Protein AF-A0A3M1J473-F1 (afdb_monomer_lite)

Structure (mmCIF, N/CA/C/O backbone):
data_AF-A0A3M1J473-F1
#
_entry.id   AF-A0A3M1J473-F1
#
loop_
_atom_site.group_PDB
_atom_site.id
_atom_site.type_symbol
_atom_site.label_atom_id
_atom_site.label_alt_id
_atom_site.label_comp_id
_atom_site.label_asym_id
_atom_site.label_entity_id
_atom_site.label_seq_id
_atom_site.pdbx_PDB_ins_code
_atom_site.Cartn_x
_atom_site.Cartn_y
_atom_site.Cartn_z
_atom_site.occupancy
_atom_site.B_iso_or_equiv
_atom_site.auth_seq_id
_atom_site.auth_comp_id
_atom_site.auth_asym_id
_atom_site.auth_atom_id
_atom_site.pdbx_PDB_model_num
ATOM 1 N N . LEU A 1 1 ? -7.758 5.356 -41.750 1.00 52.00 1 LEU A N 1
ATOM 2 C CA . LEU A 1 1 ? -6.548 4.531 -41.993 1.00 52.00 1 LEU A CA 1
ATOM 3 C C . LEU A 1 1 ? -5.566 4.535 -40.810 1.00 52.00 1 LEU A C 1
ATOM 5 O O . LEU A 1 1 ? -5.124 3.466 -40.419 1.00 52.00 1 LEU A O 1
ATOM 9 N N . ASN A 1 2 ? -5.282 5.686 -40.182 1.00 64.12 2 ASN A N 1
ATOM 10 C CA . ASN A 1 2 ? -4.374 5.763 -39.019 1.00 64.12 2 ASN A CA 1
ATOM 11 C C . ASN A 1 2 ? -4.931 5.126 -37.735 1.00 64.12 2 ASN A C 1
ATOM 13 O O . ASN A 1 2 ? -4.183 4.493 -37.001 1.00 64.12 2 ASN A O 1
ATOM 17 N N . LEU A 1 3 ? -6.245 5.230 -37.502 1.00 53.47 3 LEU A N 1
ATOM 18 C CA . LEU A 1 3 ? -6.888 4.643 -36.324 1.00 53.47 3 LEU A CA 1
ATOM 19 C C . LEU A 1 3 ? -6.863 3.106 -36.381 1.00 53.47 3 LEU A C 1
ATOM 21 O O . LEU A 1 3 ? -6.346 2.479 -35.468 1.00 53.47 3 LEU A O 1
ATOM 25 N N . ALA A 1 4 ? -7.279 2.523 -37.514 1.00 55.88 4 ALA A N 1
ATOM 26 C CA . ALA A 1 4 ? -7.226 1.079 -37.774 1.00 55.88 4 ALA A CA 1
ATOM 27 C C . ALA A 1 4 ? -5.801 0.493 -37.689 1.00 55.88 4 ALA A C 1
ATOM 29 O O . ALA A 1 4 ? -5.629 -0.632 -37.238 1.00 55.88 4 ALA A O 1
ATOM 30 N N . ARG A 1 5 ? -4.772 1.267 -38.068 1.00 59.75 5 ARG A N 1
ATOM 31 C CA . ARG A 1 5 ? -3.362 0.881 -37.899 1.00 59.75 5 ARG A CA 1
ATOM 32 C C . ARG A 1 5 ? -2.914 0.977 -36.432 1.00 59.75 5 ARG A C 1
ATOM 34 O O . ARG A 1 5 ? -2.205 0.094 -35.977 1.00 59.75 5 ARG A O 1
ATOM 41 N N . ALA A 1 6 ? -3.355 1.989 -35.679 1.00 57.66 6 ALA A N 1
ATOM 42 C CA . ALA A 1 6 ? -3.036 2.139 -34.254 1.00 57.66 6 ALA A CA 1
ATOM 43 C C . ALA A 1 6 ? -3.671 1.040 -33.380 1.00 57.66 6 ALA A C 1
ATOM 45 O O . ALA A 1 6 ? -3.023 0.533 -32.472 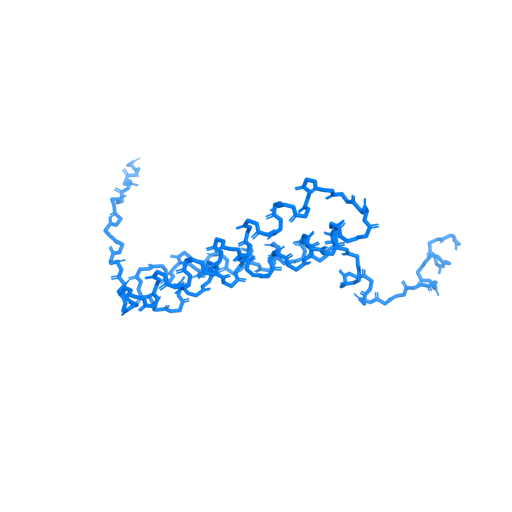1.00 57.66 6 ALA A O 1
ATOM 46 N N . MET A 1 7 ? -4.899 0.618 -33.695 1.00 57.38 7 MET A N 1
ATOM 47 C CA . MET A 1 7 ? -5.584 -0.492 -33.013 1.00 57.38 7 MET A CA 1
ATOM 48 C C . MET A 1 7 ? -5.193 -1.889 -33.523 1.00 57.38 7 MET A C 1
ATOM 50 O O . MET A 1 7 ? -5.609 -2.876 -32.933 1.00 57.38 7 MET A O 1
ATOM 54 N N . ALA A 1 8 ? -4.375 -1.983 -34.575 1.00 57.78 8 ALA A N 1
ATOM 55 C CA . ALA A 1 8 ? -3.776 -3.238 -35.035 1.00 57.78 8 ALA A CA 1
ATOM 56 C C . ALA A 1 8 ? -2.362 -3.486 -34.468 1.00 57.78 8 ALA A C 1
ATOM 58 O O . ALA A 1 8 ? -1.838 -4.584 -34.625 1.00 57.78 8 ALA A O 1
ATOM 59 N N . ILE A 1 9 ? -1.731 -2.482 -33.839 1.00 60.22 9 ILE A N 1
ATOM 60 C CA . ILE A 1 9 ? -0.358 -2.588 -33.315 1.00 60.22 9 ILE A CA 1
ATOM 61 C C . ILE A 1 9 ? -0.329 -3.212 -31.917 1.00 60.22 9 ILE A C 1
ATOM 63 O O . ILE A 1 9 ? 0.571 -3.996 -31.634 1.00 60.22 9 ILE A O 1
ATOM 67 N N . ASP A 1 10 ? -1.286 -2.891 -31.043 1.00 56.47 10 ASP A N 1
ATOM 68 C CA . ASP A 1 10 ? -1.318 -3.471 -29.701 1.00 56.47 10 ASP A CA 1
ATOM 69 C C . ASP A 1 10 ? -2.718 -3.343 -29.070 1.00 56.47 10 ASP A C 1
ATOM 71 O O . ASP A 1 10 ? -3.141 -2.263 -28.659 1.00 56.47 10 ASP A O 1
ATOM 75 N N . THR A 1 11 ? -3.463 -4.450 -29.014 1.00 59.75 11 THR A N 1
ATOM 76 C CA . THR A 1 11 ? -4.758 -4.562 -28.310 1.00 59.75 11 THR A CA 1
ATOM 77 C C . THR A 1 11 ? -4.599 -5.174 -26.919 1.00 59.75 11 THR A C 1
ATOM 79 O O . THR A 1 11 ? -5.568 -5.654 -26.327 1.00 59.75 11 THR A O 1
ATOM 82 N N . SER A 1 12 ? -3.375 -5.228 -26.390 1.00 58.28 12 SER A N 1
ATOM 83 C CA . SER A 1 12 ? -3.101 -5.948 -25.153 1.00 58.28 12 SER A CA 1
ATOM 84 C C . SER A 1 12 ? -3.591 -5.148 -23.951 1.00 58.28 12 SER A C 1
ATOM 86 O O . SER A 1 12 ? -2.988 -4.151 -23.562 1.00 58.28 12 SER A O 1
ATOM 88 N N . LEU A 1 13 ? -4.630 -5.639 -23.273 1.00 61.72 13 LEU A N 1
ATOM 89 C CA . LEU A 1 13 ? -5.039 -5.148 -21.945 1.00 61.72 13 LEU A CA 1
ATOM 90 C C . LEU A 1 13 ? -3.878 -5.144 -20.934 1.00 61.72 13 LEU A C 1
ATOM 92 O O . LEU A 1 13 ? -3.876 -4.358 -19.990 1.00 61.72 13 LEU A O 1
ATOM 96 N N . LEU A 1 14 ? -2.852 -5.969 -21.163 1.00 65.38 14 LEU A N 1
ATOM 97 C CA . LEU A 1 14 ? -1.616 -5.992 -20.382 1.00 65.38 14 LEU A CA 1
ATOM 98 C C . LEU A 1 14 ? -0.931 -4.621 -20.308 1.00 65.38 14 LEU A C 1
ATOM 100 O O . LEU A 1 14 ? -0.344 -4.298 -19.280 1.00 65.38 14 LEU A O 1
ATOM 104 N N . HIS A 1 15 ? -1.069 -3.767 -21.324 1.00 67.38 15 HIS A N 1
ATOM 105 C CA . HIS A 1 15 ? -0.447 -2.443 -21.351 1.00 67.38 15 HIS A CA 1
ATOM 106 C C . HIS A 1 15 ? -0.925 -1.524 -20.200 1.00 67.38 15 HIS A C 1
ATOM 108 O O . HIS A 1 15 ? -0.169 -0.652 -19.762 1.00 67.38 15 HIS A O 1
ATOM 114 N N . PHE A 1 16 ? -2.129 -1.754 -19.656 1.00 64.50 16 PHE A N 1
ATOM 115 C CA . PHE A 1 16 ? -2.638 -1.074 -18.454 1.00 64.50 16 PHE A CA 1
ATOM 116 C C . PHE A 1 16 ? -1.920 -1.519 -17.170 1.00 64.50 16 PHE A C 1
ATOM 118 O O . PHE A 1 16 ? -1.742 -0.718 -16.255 1.00 64.50 16 PHE A O 1
ATOM 125 N N . PHE A 1 17 ? -1.464 -2.774 -17.113 1.00 66.50 17 PHE A N 1
ATOM 126 C CA . PHE A 1 17 ? -0.763 -3.332 -15.954 1.00 66.50 17 PHE A CA 1
ATOM 127 C C . PHE A 1 17 ? 0.740 -3.039 -15.967 1.00 66.50 17 PHE A C 1
ATOM 129 O O . PHE A 1 17 ? 1.347 -2.923 -14.906 1.00 66.50 17 PHE A O 1
ATOM 136 N N . VAL A 1 18 ? 1.344 -2.878 -17.151 1.00 69.62 18 VAL A N 1
ATOM 137 C CA . VAL A 1 18 ? 2.784 -2.580 -17.275 1.00 69.62 18 VAL A CA 1
ATOM 138 C C . VAL A 1 18 ? 3.075 -1.075 -17.180 1.00 69.62 18 VAL A C 1
ATOM 140 O O . VAL A 1 18 ? 4.166 -0.684 -16.766 1.00 69.62 18 VAL A O 1
ATOM 143 N N . ARG A 1 19 ? 2.113 -0.200 -17.516 1.00 78.88 19 ARG A N 1
ATOM 144 C CA . ARG A 1 19 ? 2.284 1.256 -17.374 1.00 78.88 19 ARG A CA 1
ATOM 145 C C . ARG A 1 19 ? 1.920 1.710 -15.960 1.00 78.88 19 ARG A C 1
ATOM 147 O O . ARG A 1 19 ? 0.743 1.683 -15.599 1.00 78.88 19 ARG A O 1
ATOM 154 N N . PRO A 1 20 ? 2.872 2.249 -15.185 1.00 75.38 20 PRO A N 1
ATOM 155 C CA . PRO A 1 20 ? 2.651 2.512 -13.766 1.00 75.38 20 PRO A CA 1
ATOM 156 C C . PRO A 1 20 ? 1.576 3.580 -13.505 1.00 75.38 20 PRO A C 1
ATOM 158 O O . PRO A 1 20 ? 0.827 3.490 -12.536 1.00 75.38 20 PRO A O 1
ATOM 161 N N . TRP A 1 21 ? 1.436 4.562 -14.402 1.00 78.19 21 TRP A N 1
ATOM 162 C CA . TRP A 1 21 ? 0.372 5.575 -14.341 1.00 78.19 21 TRP A CA 1
ATOM 163 C C . TRP A 1 21 ? -1.019 4.997 -14.548 1.00 78.19 21 TRP A C 1
ATOM 165 O O . TRP A 1 21 ? -1.955 5.360 -13.842 1.00 78.19 21 TRP A O 1
ATOM 175 N N . SER A 1 22 ? -1.143 4.079 -15.498 1.00 82.50 22 SER A N 1
ATOM 176 C CA . SER A 1 22 ? -2.405 3.421 -15.795 1.00 82.50 22 SER A CA 1
ATOM 177 C C . SER A 1 22 ? -2.829 2.512 -14.639 1.00 82.50 22 SER A C 1
ATOM 179 O O . SER A 1 22 ? -3.963 2.608 -14.172 1.00 82.50 22 SER A O 1
ATOM 181 N N . LEU A 1 23 ? -1.883 1.744 -14.089 1.00 82.00 23 LEU A N 1
ATOM 182 C CA . LEU A 1 23 ? -2.094 0.892 -12.922 1.00 82.00 23 LEU A CA 1
ATOM 183 C C . LEU A 1 23 ? -2.509 1.700 -11.679 1.00 82.00 23 LEU A C 1
ATOM 185 O O . LEU A 1 23 ? -3.423 1.290 -10.969 1.00 82.00 23 LEU A O 1
ATOM 189 N N . PHE A 1 24 ? -1.904 2.871 -11.435 1.00 84.50 24 PHE A N 1
ATOM 190 C CA . PHE A 1 24 ? -2.305 3.763 -10.338 1.00 84.50 24 PHE A CA 1
ATOM 191 C C . PHE A 1 24 ? -3.775 4.177 -10.443 1.00 84.50 24 PHE A C 1
ATOM 193 O O . PHE A 1 24 ? -4.544 3.963 -9.506 1.00 84.50 24 PHE A O 1
ATOM 200 N N . PHE A 1 25 ? -4.184 4.731 -11.588 1.00 83.50 25 PHE A N 1
ATOM 201 C CA . PHE A 1 25 ? -5.566 5.172 -11.778 1.00 83.50 25 PHE A CA 1
ATOM 202 C C . PHE A 1 25 ? -6.552 4.009 -11.776 1.00 83.50 25 PHE A C 1
ATOM 204 O O . PHE A 1 25 ? -7.642 4.149 -11.231 1.00 83.50 25 PHE A O 1
ATOM 211 N N . PHE A 1 26 ? -6.168 2.857 -12.322 1.00 85.38 26 PHE A N 1
ATOM 212 C CA . PHE A 1 26 ? -6.991 1.655 -12.290 1.00 85.38 26 PHE A CA 1
ATOM 213 C C . PHE A 1 26 ? -7.255 1.183 -10.856 1.00 85.38 26 PHE A C 1
ATOM 215 O O . PHE A 1 26 ? -8.402 0.940 -10.488 1.00 85.38 26 PHE A O 1
ATOM 222 N N . ILE A 1 27 ? -6.213 1.119 -10.022 1.00 86.69 27 ILE A N 1
ATOM 223 C CA . ILE A 1 27 ? -6.344 0.761 -8.607 1.00 86.69 27 ILE A CA 1
ATOM 224 C C . ILE A 1 27 ? -7.236 1.778 -7.895 1.00 86.69 27 ILE A C 1
ATOM 226 O O . ILE A 1 27 ? -8.207 1.391 -7.251 1.00 86.69 27 ILE A O 1
ATOM 230 N N . VAL A 1 28 ? -6.981 3.079 -8.057 1.00 86.31 28 VAL A N 1
ATOM 231 C CA . VAL A 1 28 ? -7.812 4.125 -7.440 1.00 86.31 28 VAL A CA 1
ATOM 232 C C . VAL A 1 28 ? -9.273 4.024 -7.887 1.00 86.31 28 VAL A C 1
ATOM 234 O O . VAL A 1 28 ? -10.161 4.129 -7.046 1.00 86.31 28 VAL A O 1
ATOM 237 N N . ALA A 1 29 ? -9.540 3.767 -9.168 1.00 87.12 29 ALA A N 1
ATOM 238 C CA . ALA A 1 29 ? -10.893 3.587 -9.690 1.00 87.12 29 ALA A CA 1
ATOM 239 C C . ALA A 1 29 ? -11.585 2.354 -9.090 1.00 87.12 29 ALA A C 1
ATOM 241 O O . ALA A 1 29 ? -12.749 2.435 -8.704 1.00 87.12 29 ALA A O 1
ATOM 242 N N . LEU A 1 30 ? -10.866 1.238 -8.941 1.00 88.00 30 LEU A N 1
ATOM 243 C CA . LEU A 1 30 ? -11.390 0.021 -8.324 1.00 88.00 30 LEU A CA 1
ATOM 244 C C . LEU A 1 30 ? -11.773 0.257 -6.857 1.00 88.00 30 LEU A C 1
ATOM 246 O O . LEU A 1 30 ? -12.880 -0.081 -6.443 1.00 88.00 30 LEU A O 1
ATOM 250 N N . PHE A 1 31 ? -10.898 0.899 -6.080 1.00 86.69 31 PHE A N 1
ATOM 251 C CA . PHE A 1 31 ? -11.222 1.280 -4.705 1.00 86.69 31 PHE A CA 1
ATOM 252 C C . PHE A 1 31 ? -12.355 2.320 -4.669 1.00 86.69 31 PHE A C 1
ATOM 254 O O . PHE A 1 31 ? -13.277 2.201 -3.872 1.00 86.69 31 PHE A O 1
ATOM 261 N N . SER A 1 32 ? -12.379 3.297 -5.572 1.00 85.88 32 SER A N 1
ATOM 262 C CA . SER A 1 32 ? -13.472 4.273 -5.652 1.00 85.88 32 SER A CA 1
ATOM 263 C C . SER A 1 32 ? -14.831 3.612 -5.925 1.00 85.88 32 SER A C 1
ATOM 265 O O . SER A 1 32 ? -15.810 3.969 -5.277 1.00 85.88 32 SER A O 1
ATOM 267 N N . ALA A 1 33 ? -14.896 2.592 -6.783 1.00 87.94 33 ALA A N 1
ATOM 268 C CA . ALA A 1 33 ? -16.123 1.835 -7.036 1.00 87.94 33 ALA A CA 1
ATOM 269 C C . ALA A 1 33 ? -16.599 1.034 -5.808 1.00 87.94 33 ALA A C 1
ATOM 271 O O . ALA A 1 33 ? -17.799 0.888 -5.588 1.00 87.94 33 ALA A O 1
ATOM 272 N N . VAL A 1 34 ? -15.671 0.539 -4.981 1.00 85.25 34 VAL A N 1
ATOM 273 C CA . VAL A 1 34 ? -15.977 -0.195 -3.735 1.00 85.25 34 VAL A CA 1
ATOM 274 C C . VAL A 1 34 ? -16.282 0.756 -2.566 1.00 85.25 34 VAL A C 1
ATOM 276 O O . VAL A 1 34 ? -16.872 0.354 -1.560 1.00 85.25 34 VAL A O 1
ATOM 279 N N . PHE A 1 35 ? -15.936 2.038 -2.688 1.00 82.25 35 PHE A N 1
ATOM 280 C CA . PHE A 1 35 ? -16.076 3.034 -1.630 1.00 82.25 35 PHE A CA 1
ATOM 281 C C . PHE A 1 35 ? -17.506 3.199 -1.072 1.00 82.25 35 PHE A C 1
ATOM 283 O O . PHE A 1 35 ? -17.627 3.249 0.154 1.00 82.25 35 PHE A O 1
ATOM 290 N N . PRO A 1 36 ? -18.593 3.211 -1.873 1.00 82.38 36 PRO A N 1
ATOM 291 C CA . PRO A 1 36 ? -19.958 3.288 -1.339 1.00 82.38 36 PRO A CA 1
ATOM 292 C C . PRO A 1 36 ? -20.295 2.098 -0.430 1.00 82.38 36 PRO A C 1
ATOM 294 O O . PRO A 1 36 ? -20.881 2.261 0.640 1.00 82.38 36 PRO A O 1
ATOM 297 N N . TRP A 1 37 ? -19.842 0.898 -0.805 1.00 78.88 37 TRP A N 1
ATOM 298 C CA . TRP A 1 37 ? -20.011 -0.307 0.008 1.00 78.88 37 TRP A CA 1
ATOM 299 C C . TRP A 1 37 ? -19.181 -0.235 1.292 1.00 78.88 37 TRP A C 1
ATOM 301 O O . TRP A 1 37 ? -19.642 -0.615 2.370 1.00 78.88 37 TRP A O 1
ATOM 311 N N . PHE A 1 38 ? -17.951 0.277 1.199 1.00 78.88 38 PHE A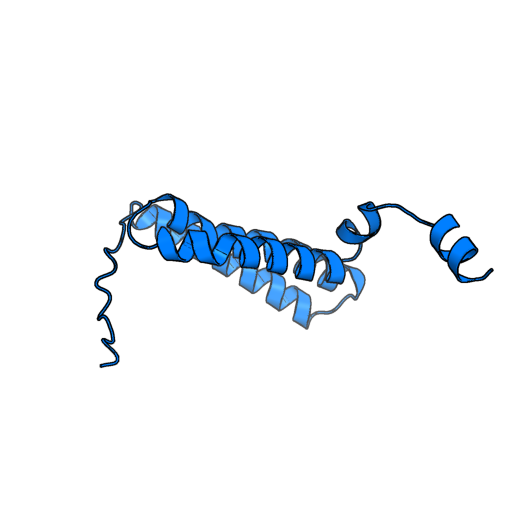 N 1
ATOM 312 C CA . PHE A 1 38 ? -17.111 0.523 2.366 1.00 78.88 38 PHE A CA 1
ATOM 313 C C . PHE A 1 38 ? -17.772 1.502 3.344 1.00 78.88 38 PHE A C 1
ATOM 315 O O . PHE A 1 38 ? -17.747 1.243 4.546 1.00 78.88 38 PHE A O 1
ATOM 322 N N . GLN A 1 39 ? -18.388 2.583 2.856 1.00 76.50 39 GLN A N 1
ATOM 323 C CA . GLN A 1 39 ? -19.115 3.526 3.706 1.00 76.50 39 GLN A CA 1
ATOM 324 C C . GLN A 1 39 ? -20.304 2.867 4.410 1.00 76.50 39 GLN A C 1
ATOM 326 O O . GLN A 1 39 ? -20.439 3.028 5.619 1.00 76.50 39 GLN A O 1
ATOM 331 N N . ALA A 1 40 ? -21.097 2.064 3.698 1.00 76.81 40 ALA A N 1
ATOM 332 C CA . ALA A 1 40 ? -22.234 1.348 4.281 1.00 76.81 40 ALA A CA 1
ATOM 333 C C . ALA A 1 40 ? -21.817 0.296 5.329 1.00 76.81 40 ALA A C 1
ATOM 335 O O . ALA A 1 40 ? -22.555 0.014 6.269 1.00 76.81 40 ALA A O 1
ATOM 336 N N . ALA A 1 41 ? -20.631 -0.300 5.181 1.00 73.75 41 ALA A N 1
ATOM 337 C CA . ALA A 1 41 ? -20.124 -1.332 6.086 1.00 73.75 41 ALA A CA 1
ATOM 338 C C . ALA A 1 41 ? -19.220 -0.789 7.212 1.00 73.75 41 ALA A C 1
ATOM 340 O O . ALA A 1 41 ? -18.846 -1.553 8.114 1.00 73.75 41 ALA A O 1
ATOM 341 N N . ARG A 1 42 ? -18.837 0.497 7.162 1.00 68.00 42 ARG A N 1
ATOM 342 C CA . ARG A 1 42 ? -17.925 1.126 8.129 1.00 68.00 42 ARG A CA 1
ATOM 343 C C . ARG A 1 42 ? -18.526 1.092 9.532 1.00 68.00 42 ARG A C 1
ATOM 345 O O . ARG A 1 42 ? -19.664 1.481 9.740 1.00 68.00 42 ARG 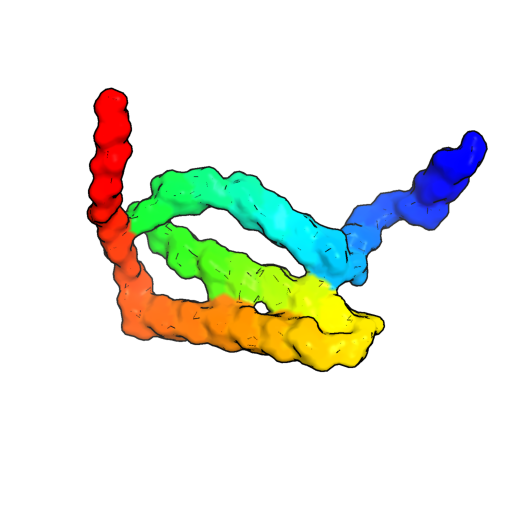A O 1
ATOM 352 N N . GLY A 1 43 ? -17.738 0.638 10.507 1.00 64.44 43 GLY A N 1
ATOM 353 C CA . GLY A 1 43 ? -18.148 0.578 11.918 1.00 64.44 43 GLY A CA 1
ATOM 354 C C . GLY A 1 43 ? -19.047 -0.611 12.277 1.00 64.44 43 GLY A C 1
ATOM 355 O O . GLY A 1 43 ? -19.211 -0.894 13.458 1.00 64.44 43 GLY A O 1
ATOM 356 N N . VAL A 1 44 ? -19.559 -1.350 11.285 1.00 66.62 44 VAL A N 1
ATOM 357 C CA . VAL A 1 44 ? -20.431 -2.520 11.490 1.00 66.62 44 VAL A CA 1
ATOM 358 C C . VAL A 1 44 ? -19.696 -3.829 11.197 1.00 66.62 44 VAL A C 1
ATOM 360 O O . VAL A 1 44 ? -19.846 -4.805 11.931 1.00 66.62 44 VAL A O 1
ATOM 363 N N . LYS A 1 45 ? -18.873 -3.881 10.136 1.00 70.69 45 LYS A N 1
ATOM 364 C CA . LYS A 1 45 ? -18.216 -5.125 9.692 1.00 70.69 45 LYS A CA 1
ATOM 365 C C . LYS A 1 45 ? -16.694 -5.073 9.817 1.00 70.69 45 LYS A C 1
ATOM 367 O O . LYS A 1 45 ? -16.047 -4.154 9.329 1.00 70.69 45 LYS A O 1
ATOM 372 N N . LYS A 1 46 ? -16.097 -6.139 10.372 1.00 69.81 46 LYS A N 1
ATOM 373 C CA . LYS A 1 46 ? -14.634 -6.280 10.564 1.00 69.81 46 LYS A CA 1
ATOM 374 C C . LYS A 1 46 ? -13.822 -6.168 9.262 1.00 69.81 46 LYS A C 1
ATOM 376 O O . LYS A 1 46 ? -12.686 -5.704 9.280 1.00 69.81 46 LYS A O 1
ATOM 381 N N . TRP A 1 47 ? -14.422 -6.515 8.123 1.00 70.12 47 TRP A N 1
ATOM 382 C CA . TRP A 1 47 ? -13.810 -6.404 6.792 1.00 70.12 47 TRP A CA 1
ATOM 383 C C . TRP A 1 47 ? -13.365 -4.970 6.439 1.00 70.12 47 TRP A C 1
ATOM 385 O O . TRP A 1 47 ? -12.324 -4.793 5.807 1.00 70.12 47 TRP A O 1
ATOM 395 N N . THR A 1 48 ? -14.065 -3.927 6.907 1.00 71.25 48 THR A N 1
ATOM 396 C CA . THR A 1 48 ? -13.683 -2.539 6.586 1.00 71.25 48 THR A CA 1
ATOM 397 C C . THR A 1 48 ? -12.355 -2.132 7.214 1.00 71.25 48 THR A C 1
ATOM 399 O O . THR A 1 48 ? -11.724 -1.180 6.760 1.00 71.25 48 THR A O 1
ATOM 402 N N . LEU A 1 49 ? -11.886 -2.846 8.245 1.00 69.31 49 LEU A N 1
ATOM 403 C CA . LEU A 1 49 ? -10.576 -2.573 8.827 1.00 69.31 49 LEU A CA 1
ATOM 404 C C . LEU A 1 49 ? -9.424 -2.952 7.883 1.00 69.31 49 LEU A C 1
ATOM 406 O O . LEU A 1 49 ? -8.363 -2.339 7.987 1.00 69.31 49 LEU A O 1
ATOM 410 N N . PHE A 1 50 ? -9.642 -3.898 6.964 1.00 75.25 50 PHE A N 1
ATOM 411 C CA . PHE A 1 50 ? -8.656 -4.334 5.970 1.00 75.25 50 PHE A CA 1
ATOM 412 C C . PHE A 1 50 ? -8.635 -3.464 4.714 1.00 75.25 50 PHE A C 1
ATOM 414 O O . PHE A 1 50 ? -7.605 -3.370 4.058 1.00 75.25 50 PHE A O 1
ATOM 421 N N . TYR A 1 51 ? -9.742 -2.792 4.400 1.00 77.31 51 TYR A N 1
ATOM 422 C CA . TYR A 1 51 ? -9.880 -1.984 3.189 1.00 77.31 51 TYR A CA 1
ATOM 423 C C . TYR A 1 51 ? -8.789 -0.907 3.055 1.00 77.31 51 TYR A C 1
ATOM 425 O O . TYR A 1 51 ? -8.170 -0.765 2.006 1.00 77.31 51 TYR A O 1
ATOM 433 N N . MET A 1 52 ? -8.510 -0.186 4.144 1.00 74.62 52 MET A N 1
ATOM 434 C CA . MET A 1 52 ? -7.523 0.897 4.168 1.00 74.62 52 MET A CA 1
ATOM 435 C C . MET A 1 52 ? -6.066 0.414 4.015 1.00 74.62 52 MET A C 1
ATOM 437 O O . MET A 1 52 ? -5.386 0.923 3.126 1.00 74.62 52 MET A O 1
ATOM 441 N N . PRO A 1 53 ? -5.564 -0.567 4.797 1.00 77.12 53 PRO A N 1
ATOM 442 C CA . PRO A 1 53 ? -4.220 -1.098 4.569 1.00 77.12 53 PRO A CA 1
ATOM 443 C C . PRO A 1 53 ? -4.089 -1.763 3.192 1.00 77.12 53 PRO A C 1
ATOM 445 O O . PRO A 1 53 ? -3.083 -1.549 2.523 1.00 77.12 53 PRO A O 1
ATOM 448 N N . LEU A 1 54 ? -5.113 -2.484 2.716 1.00 82.19 54 LEU A N 1
ATOM 449 C CA . LEU A 1 54 ? -5.114 -3.081 1.376 1.00 82.19 54 LEU A CA 1
ATOM 450 C C . LEU A 1 54 ? -4.998 -2.011 0.275 1.00 82.19 54 LEU A C 1
ATOM 452 O O . LEU A 1 54 ? -4.229 -2.191 -0.664 1.00 82.19 54 LEU A O 1
ATOM 456 N N . ALA A 1 55 ? -5.693 -0.877 0.417 1.00 81.69 55 ALA A N 1
ATOM 457 C CA . ALA A 1 55 ? -5.574 0.259 -0.498 1.00 81.69 55 ALA A CA 1
ATOM 458 C C . ALA A 1 55 ? -4.162 0.858 -0.495 1.00 81.69 55 ALA A C 1
ATOM 460 O O . ALA A 1 55 ? -3.596 1.094 -1.562 1.00 81.69 55 ALA A O 1
ATOM 461 N N . CYS A 1 56 ? -3.562 1.058 0.684 1.00 79.38 56 CYS A N 1
ATOM 462 C CA . CYS A 1 56 ? -2.189 1.555 0.800 1.00 79.38 56 CYS A CA 1
ATOM 463 C C . CYS A 1 56 ? -1.184 0.620 0.113 1.00 79.38 56 CYS A C 1
ATOM 465 O O . CYS A 1 56 ? -0.338 1.089 -0.648 1.00 79.38 56 CYS A O 1
ATOM 467 N N . PHE A 1 57 ? -1.301 -0.695 0.320 1.00 83.62 57 PHE A N 1
ATOM 468 C CA . PHE A 1 57 ? -0.438 -1.669 -0.350 1.00 83.62 57 PHE A CA 1
ATOM 469 C C . PHE A 1 57 ? -0.665 -1.685 -1.861 1.00 83.62 57 PHE A C 1
ATOM 471 O O . PHE A 1 57 ? 0.300 -1.594 -2.616 1.00 83.62 57 PHE A O 1
ATOM 478 N N . ALA A 1 58 ? -1.917 -1.718 -2.317 1.00 84.44 58 ALA A N 1
ATOM 479 C CA . ALA A 1 58 ? -2.232 -1.721 -3.741 1.00 84.44 58 ALA A CA 1
ATOM 480 C C . ALA A 1 58 ? -1.686 -0.472 -4.448 1.00 84.44 58 ALA A C 1
ATOM 482 O O . ALA A 1 58 ? -1.055 -0.591 -5.491 1.00 84.44 58 ALA A O 1
ATOM 483 N N . VAL A 1 59 ? -1.850 0.717 -3.860 1.00 83.00 59 VAL A N 1
ATOM 484 C CA . VAL A 1 59 ? -1.351 1.985 -4.420 1.00 83.00 59 VAL A CA 1
ATOM 485 C C . VAL A 1 59 ? 0.178 2.089 -4.366 1.00 83.00 59 VAL A C 1
ATOM 487 O O . VAL A 1 59 ? 0.782 2.740 -5.219 1.00 83.00 59 VAL A O 1
ATOM 490 N N . SER A 1 60 ? 0.835 1.428 -3.414 1.00 81.31 60 SER A N 1
ATOM 491 C CA . SER A 1 60 ? 2.298 1.441 -3.329 1.00 81.31 60 SER A CA 1
ATOM 492 C C . SER A 1 60 ? 2.994 0.740 -4.501 1.00 81.31 60 SER A C 1
ATOM 494 O O . SER A 1 60 ? 4.072 1.171 -4.904 1.00 81.31 60 SER A O 1
ATOM 496 N N . VAL A 1 61 ? 2.362 -0.279 -5.097 1.00 82.06 61 VAL A N 1
ATOM 497 C CA . VAL A 1 61 ? 2.900 -1.042 -6.237 1.00 82.06 61 VAL A CA 1
ATOM 498 C C . VAL A 1 61 ? 3.150 -0.152 -7.467 1.00 82.06 61 VAL A C 1
ATOM 500 O O . VAL A 1 61 ? 4.300 -0.066 -7.906 1.00 82.06 61 VAL A O 1
ATOM 503 N N . PRO A 1 62 ? 2.154 0.574 -8.016 1.00 81.94 62 PRO A N 1
ATOM 504 C CA . PRO A 1 62 ? 2.392 1.478 -9.135 1.00 81.94 62 PRO A CA 1
ATOM 505 C C . PRO A 1 62 ? 3.331 2.630 -8.763 1.00 81.94 62 PRO A C 1
ATOM 507 O O . PRO A 1 62 ? 4.113 3.054 -9.609 1.00 81.94 62 PRO A O 1
ATOM 510 N N . LEU A 1 63 ? 3.313 3.120 -7.517 1.00 78.69 63 LEU A N 1
ATOM 511 C CA . LEU A 1 63 ? 4.236 4.171 -7.071 1.00 78.69 63 LEU A CA 1
ATOM 512 C C . LEU A 1 63 ? 5.697 3.697 -7.069 1.00 78.69 63 LEU A C 1
ATOM 514 O O . LEU A 1 63 ? 6.573 4.429 -7.532 1.00 78.69 63 LEU A O 1
ATOM 518 N N . ALA A 1 64 ? 5.962 2.470 -6.617 1.00 79.31 64 ALA A N 1
ATOM 519 C CA . ALA A 1 64 ? 7.286 1.859 -6.685 1.00 79.31 64 ALA A CA 1
ATOM 520 C C . ALA A 1 64 ? 7.734 1.651 -8.141 1.00 79.31 64 ALA A C 1
ATOM 522 O O . ALA A 1 64 ? 8.872 1.970 -8.484 1.00 79.31 64 ALA A O 1
ATOM 523 N N . MET A 1 65 ? 6.824 1.222 -9.024 1.00 76.25 65 MET A N 1
ATOM 524 C CA . MET A 1 65 ? 7.107 1.105 -10.459 1.00 76.25 65 MET A CA 1
ATOM 525 C C . MET A 1 65 ? 7.435 2.468 -11.097 1.00 76.25 65 MET A C 1
ATOM 527 O O . MET A 1 65 ? 8.389 2.560 -11.866 1.00 76.25 65 MET A O 1
ATOM 531 N N . MET A 1 66 ? 6.724 3.550 -10.743 1.00 75.44 66 MET A N 1
ATOM 532 C CA . MET A 1 66 ? 7.060 4.909 -11.208 1.00 75.44 66 MET A CA 1
ATOM 533 C C . MET A 1 66 ? 8.435 5.374 -10.724 1.00 75.44 66 MET A C 1
ATOM 535 O O . MET A 1 66 ? 9.149 6.051 -11.463 1.00 75.44 66 MET A O 1
ATOM 539 N N . ALA A 1 67 ? 8.785 5.060 -9.476 1.00 71.12 67 ALA A N 1
ATOM 540 C CA . ALA A 1 67 ? 10.068 5.436 -8.896 1.00 71.12 67 ALA A CA 1
ATOM 541 C C . ALA A 1 67 ? 11.231 4.718 -9.591 1.00 71.12 67 ALA A C 1
ATOM 543 O O . ALA A 1 67 ? 12.224 5.359 -9.936 1.00 71.12 67 ALA A O 1
ATOM 544 N N . TRP A 1 68 ? 11.070 3.415 -9.840 1.00 67.25 68 TRP A N 1
ATOM 545 C CA . TRP A 1 68 ? 12.061 2.570 -10.501 1.00 67.25 68 TRP A CA 1
ATOM 546 C C . TRP A 1 68 ? 12.307 2.985 -11.956 1.00 67.25 68 TRP A C 1
ATOM 548 O O . TRP A 1 68 ? 13.451 3.100 -12.384 1.00 67.25 68 TRP A O 1
ATOM 558 N N . GLN A 1 69 ? 11.244 3.270 -12.713 1.00 68.31 69 GLN A N 1
ATOM 559 C CA . GLN A 1 69 ? 11.335 3.494 -14.160 1.00 68.31 69 GLN A CA 1
ATOM 560 C C . GLN A 1 69 ? 11.889 4.878 -14.551 1.00 68.31 69 GLN A C 1
ATOM 562 O O . GLN A 1 69 ? 12.450 5.015 -15.632 1.00 68.31 69 GLN A O 1
ATOM 567 N N . ASN A 1 70 ? 11.773 5.885 -13.676 1.00 64.38 70 ASN A N 1
ATOM 568 C CA . ASN A 1 70 ? 12.262 7.254 -13.911 1.00 64.38 70 ASN A CA 1
ATOM 569 C C . ASN A 1 70 ? 13.401 7.679 -12.959 1.00 64.38 70 ASN A C 1
ATOM 571 O O . ASN A 1 70 ? 13.666 8.877 -12.846 1.00 64.38 70 ASN A O 1
ATOM 575 N N . ALA A 1 71 ? 14.017 6.745 -12.216 1.00 63.28 71 ALA A N 1
ATOM 576 C CA . ALA A 1 71 ? 15.046 7.016 -11.193 1.00 63.28 71 ALA A CA 1
ATOM 577 C C . ALA A 1 71 ? 14.707 8.214 -10.273 1.00 63.28 71 ALA A C 1
ATOM 579 O O . ALA A 1 71 ? 15.559 9.001 -9.862 1.00 63.28 71 ALA A O 1
ATOM 580 N N . SER A 1 72 ? 13.416 8.398 -9.985 1.00 64.06 72 SER A N 1
ATOM 581 C CA . SER A 1 72 ? 12.904 9.606 -9.344 1.00 64.06 72 SER A CA 1
ATOM 582 C C . SER A 1 72 ? 12.915 9.440 -7.828 1.00 64.06 72 SER A C 1
ATOM 584 O O . SER A 1 72 ? 11.932 8.975 -7.244 1.00 64.06 72 SER A O 1
ATOM 586 N N . LEU A 1 73 ? 14.005 9.879 -7.191 1.00 69.81 73 LEU A N 1
ATOM 587 C CA . LEU A 1 73 ? 14.194 9.912 -5.732 1.00 69.81 73 LEU A CA 1
ATOM 588 C C . LEU A 1 73 ? 12.941 10.330 -4.926 1.00 69.81 73 LEU A C 1
ATOM 590 O O . LEU A 1 73 ? 12.542 9.565 -4.047 1.00 69.81 73 LEU A O 1
ATOM 594 N N . PRO A 1 74 ? 12.246 11.453 -5.217 1.00 73.19 74 PRO A N 1
ATOM 595 C CA . PRO A 1 74 ? 11.112 11.880 -4.390 1.00 73.19 74 PRO A CA 1
ATOM 596 C C . PRO A 1 74 ? 9.921 10.910 -4.439 1.00 73.19 74 PRO A C 1
ATOM 598 O O . PRO A 1 74 ? 9.243 10.708 -3.435 1.00 73.19 74 PRO A O 1
ATOM 601 N N . ARG A 1 75 ? 9.670 10.262 -5.584 1.00 64.75 75 ARG A N 1
ATOM 602 C CA . ARG A 1 75 ? 8.545 9.322 -5.741 1.00 64.75 75 ARG A CA 1
ATOM 603 C C . ARG A 1 75 ? 8.822 7.982 -5.063 1.00 64.75 75 ARG A C 1
ATOM 605 O O . ARG A 1 75 ? 7.899 7.387 -4.513 1.00 64.75 75 ARG A O 1
ATOM 612 N N . GLY A 1 76 ? 10.084 7.549 -5.044 1.00 74.44 76 GLY A N 1
ATOM 613 C CA . GLY A 1 76 ? 10.514 6.365 -4.295 1.00 74.44 76 GLY A CA 1
ATOM 614 C C . GLY A 1 76 ? 10.338 6.540 -2.790 1.00 74.44 76 GLY A C 1
ATOM 615 O O . GLY A 1 76 ? 9.796 5.657 -2.131 1.00 74.44 76 GLY A O 1
ATOM 616 N N . VAL A 1 77 ? 10.694 7.715 -2.260 1.00 78.44 77 VAL A N 1
ATOM 617 C CA . VAL A 1 77 ? 10.482 8.047 -0.842 1.00 78.44 77 VAL A CA 1
ATOM 618 C C . VAL A 1 77 ? 8.995 7.999 -0.482 1.00 78.44 77 VAL A C 1
ATOM 620 O O . VAL A 1 77 ? 8.629 7.376 0.511 1.00 78.44 77 VAL A O 1
ATOM 623 N N . ILE A 1 78 ? 8.122 8.576 -1.316 1.00 78.56 78 ILE A N 1
ATOM 624 C CA . ILE A 1 78 ? 6.666 8.515 -1.103 1.00 78.56 78 ILE A CA 1
ATOM 625 C C . ILE A 1 78 ? 6.173 7.063 -1.109 1.00 78.56 78 ILE A C 1
ATOM 627 O O . ILE A 1 78 ? 5.402 6.685 -0.230 1.00 78.56 78 ILE A O 1
ATOM 631 N N . ALA A 1 79 ? 6.632 6.235 -2.053 1.00 75.81 79 ALA A N 1
ATOM 632 C CA . ALA A 1 79 ? 6.249 4.825 -2.111 1.00 75.81 79 ALA A CA 1
ATOM 633 C C . ALA A 1 79 ? 6.621 4.087 -0.813 1.00 75.81 79 ALA A C 1
ATOM 635 O O . ALA A 1 79 ? 5.774 3.411 -0.232 1.00 75.81 79 ALA A O 1
ATOM 636 N N . VAL A 1 80 ? 7.844 4.284 -0.310 1.00 79.75 80 VAL A N 1
ATOM 637 C CA . VAL A 1 80 ? 8.307 3.684 0.952 1.00 79.75 80 VAL A CA 1
ATOM 638 C C . VAL A 1 80 ? 7.469 4.166 2.135 1.00 79.75 80 VAL A C 1
ATOM 640 O O . VAL A 1 80 ? 7.001 3.341 2.916 1.00 79.75 80 VAL A O 1
ATOM 643 N N . ILE A 1 81 ? 7.200 5.471 2.245 1.00 83.31 81 ILE A N 1
ATOM 644 C CA . ILE A 1 81 ? 6.356 6.027 3.315 1.00 83.31 81 ILE A CA 1
ATOM 645 C C . ILE A 1 81 ? 4.958 5.401 3.284 1.00 83.31 81 ILE A C 1
ATOM 647 O O . ILE A 1 81 ? 4.430 5.034 4.335 1.00 83.31 81 ILE A O 1
ATOM 651 N N . VAL A 1 82 ? 4.362 5.238 2.101 1.00 81.00 82 VAL A N 1
ATOM 652 C CA . VAL A 1 82 ? 3.028 4.639 1.944 1.00 81.00 82 VAL A CA 1
ATOM 653 C C . VAL A 1 82 ? 3.032 3.163 2.355 1.00 81.00 82 VAL A C 1
ATOM 655 O O . VAL A 1 82 ? 2.128 2.742 3.079 1.00 81.00 82 VAL A O 1
ATOM 658 N N . VAL A 1 83 ? 4.056 2.392 1.974 1.00 81.69 83 VAL A N 1
ATOM 659 C CA . VAL A 1 83 ? 4.222 0.991 2.410 1.00 81.69 83 VAL A CA 1
ATOM 660 C C . VAL A 1 83 ? 4.380 0.907 3.926 1.00 81.69 83 VAL A C 1
ATOM 662 O O . VAL A 1 83 ? 3.656 0.153 4.575 1.00 81.69 83 VAL A O 1
ATOM 665 N N . CYS A 1 84 ? 5.283 1.703 4.505 1.00 82.88 84 CYS A N 1
ATOM 666 C CA . CYS A 1 84 ? 5.517 1.745 5.947 1.00 82.88 84 CYS A CA 1
ATOM 667 C C . CYS A 1 84 ? 4.247 2.141 6.706 1.00 82.88 84 CYS A C 1
ATOM 669 O O . CYS A 1 84 ? 3.928 1.535 7.724 1.00 82.88 84 CYS A O 1
ATOM 671 N N . THR A 1 85 ? 3.485 3.105 6.187 1.00 80.06 85 THR A N 1
ATOM 672 C CA . THR A 1 85 ? 2.209 3.531 6.774 1.00 80.06 85 THR A CA 1
ATOM 673 C C . THR A 1 85 ? 1.167 2.417 6.701 1.00 80.06 85 THR A C 1
ATOM 675 O O . THR A 1 85 ? 0.499 2.144 7.697 1.00 80.06 85 THR A O 1
ATOM 678 N N . GLY A 1 86 ? 1.054 1.718 5.567 1.00 77.56 86 GLY A N 1
ATOM 679 C CA . GLY A 1 86 ? 0.164 0.563 5.411 1.00 77.56 86 GLY A CA 1
ATOM 680 C C . GLY A 1 86 ? 0.501 -0.568 6.387 1.00 77.56 86 GLY A C 1
ATOM 681 O O . GLY A 1 86 ? -0.385 -1.080 7.075 1.00 77.56 86 GLY A O 1
ATOM 682 N N . ALA A 1 87 ? 1.788 -0.897 6.513 1.00 81.56 87 ALA A N 1
ATOM 683 C CA . ALA A 1 87 ? 2.290 -1.890 7.459 1.00 81.56 87 ALA A CA 1
ATOM 684 C C . ALA A 1 87 ? 2.058 -1.469 8.917 1.00 81.56 87 ALA A C 1
ATOM 686 O O . ALA A 1 87 ? 1.599 -2.277 9.722 1.00 81.56 87 ALA A O 1
ATOM 687 N N . TRP A 1 88 ? 2.294 -0.199 9.252 1.00 79.06 88 TRP A N 1
ATOM 688 C CA . TRP A 1 88 ? 2.055 0.339 10.590 1.00 79.06 88 TRP A CA 1
ATOM 689 C C . TRP A 1 88 ? 0.571 0.327 10.967 1.00 79.06 88 TRP A C 1
ATOM 691 O O . TRP A 1 88 ? 0.219 -0.073 12.076 1.00 79.06 88 TRP A O 1
ATOM 701 N N . VAL A 1 89 ? -0.322 0.696 10.044 1.00 79.12 89 VAL A N 1
ATOM 702 C CA . VAL A 1 89 ? -1.775 0.611 10.253 1.00 79.12 89 VAL A CA 1
ATOM 703 C C . VAL A 1 89 ? -2.198 -0.837 10.480 1.00 79.12 89 VAL A C 1
ATOM 705 O O . VAL A 1 89 ? -2.966 -1.101 11.405 1.00 79.12 89 VAL A O 1
ATOM 708 N N . LEU A 1 90 ? -1.687 -1.779 9.683 1.00 79.31 90 LEU A N 1
ATOM 709 C CA . LEU A 1 90 ? -1.979 -3.202 9.847 1.00 79.31 90 LEU A CA 1
ATOM 710 C C . LEU A 1 90 ? -1.477 -3.728 11.201 1.00 79.31 90 LEU A C 1
ATOM 712 O O . LEU A 1 90 ? -2.225 -4.394 11.914 1.00 79.31 90 LEU A O 1
ATOM 716 N N . TRP A 1 91 ? -0.257 -3.358 11.594 1.00 77.31 91 TRP A N 1
ATOM 717 C CA . TRP A 1 91 ? 0.341 -3.714 12.881 1.00 77.31 91 TRP A CA 1
ATOM 718 C C . TRP A 1 91 ? -0.464 -3.157 14.057 1.00 77.31 91 TRP A C 1
ATOM 720 O O . TRP A 1 91 ? -0.823 -3.885 14.982 1.00 77.31 91 TRP A O 1
ATOM 730 N N . LYS A 1 92 ? -0.813 -1.868 14.020 1.00 75.81 92 LYS A N 1
ATOM 731 C CA . LYS A 1 92 ? -1.619 -1.219 15.062 1.00 75.81 92 LYS A CA 1
ATOM 732 C C . LYS A 1 92 ? -3.001 -1.863 15.179 1.00 75.81 92 LYS A C 1
ATOM 734 O O . LYS A 1 92 ? -3.517 -2.030 16.283 1.00 75.81 92 LYS A O 1
ATOM 739 N N . ARG A 1 93 ? -3.600 -2.252 14.050 1.00 69.38 93 ARG A N 1
ATOM 740 C CA . ARG A 1 93 ? -4.896 -2.950 13.993 1.00 69.38 93 ARG A CA 1
ATOM 741 C C . ARG A 1 93 ? -4.817 -4.365 14.565 1.00 69.38 93 ARG A C 1
ATOM 743 O O . ARG A 1 93 ? -5.735 -4.752 15.286 1.00 69.38 93 ARG A O 1
ATOM 750 N N . TRP A 1 94 ? -3.720 -5.080 14.312 1.00 73.81 94 TRP A N 1
ATOM 751 C CA . TRP A 1 94 ? -3.428 -6.371 14.940 1.00 73.81 94 TRP A CA 1
ATOM 752 C C . TRP A 1 94 ? -3.312 -6.227 16.461 1.00 73.81 94 TRP A C 1
ATOM 754 O O . TRP A 1 94 ? -3.969 -6.959 17.196 1.00 73.81 94 TRP A O 1
ATOM 764 N N . GLN A 1 95 ? -2.539 -5.248 16.944 1.00 71.25 95 GLN A N 1
ATOM 765 C CA . GLN A 1 95 ? -2.373 -4.995 18.382 1.00 71.25 95 GLN A CA 1
ATOM 766 C C . GLN A 1 95 ? -3.667 -4.537 19.072 1.00 71.25 95 GLN A C 1
ATOM 768 O O . GLN A 1 95 ? -3.879 -4.842 20.239 1.00 71.25 95 GLN A O 1
ATOM 773 N N . SER A 1 96 ? -4.557 -3.849 18.353 1.00 66.44 96 SER A N 1
ATOM 774 C CA . SER A 1 96 ? -5.845 -3.371 18.885 1.00 66.44 96 SER A CA 1
ATOM 775 C C . SER A 1 96 ? -6.956 -4.436 18.863 1.00 66.44 96 SER A C 1
ATOM 777 O O . SER A 1 96 ? -8.119 -4.112 19.101 1.00 66.44 96 SER A O 1
ATOM 779 N N . GLY A 1 97 ? -6.641 -5.692 18.517 1.00 66.19 97 GLY A N 1
ATOM 780 C CA . GLY A 1 97 ? -7.584 -6.813 18.593 1.00 66.19 97 GLY A CA 1
ATOM 781 C C . GLY A 1 97 ? -8.788 -6.716 17.650 1.00 66.19 97 GLY A C 1
ATOM 782 O O . GLY A 1 97 ? -9.827 -7.307 17.930 1.00 66.19 97 GLY A O 1
ATOM 783 N N . TRP A 1 98 ? -8.675 -5.979 16.536 1.00 61.78 98 TRP A N 1
ATOM 784 C CA . TRP A 1 98 ? -9.780 -5.769 15.584 1.00 61.78 98 TRP A CA 1
ATOM 785 C C . TRP A 1 98 ? -11.036 -5.149 16.216 1.00 61.78 98 TRP A C 1
ATOM 787 O O . TRP A 1 98 ? -12.159 -5.466 15.809 1.00 61.78 98 TRP A O 1
ATOM 797 N N . ALA A 1 99 ? -10.857 -4.261 17.200 1.00 60.09 99 ALA A N 1
ATOM 798 C CA . ALA A 1 99 ? -11.958 -3.521 17.800 1.00 60.09 99 ALA A CA 1
ATOM 799 C C . ALA A 1 99 ? -12.693 -2.697 16.728 1.00 60.09 99 ALA A C 1
ATOM 801 O O . ALA A 1 99 ? -12.127 -1.806 16.088 1.00 60.09 99 ALA A O 1
ATOM 802 N N . LEU A 1 100 ? -13.970 -3.018 16.518 1.00 57.44 100 LEU A N 1
ATOM 803 C CA . LEU A 1 100 ? -14.880 -2.180 15.753 1.00 57.44 100 LEU A CA 1
ATOM 804 C C . LEU A 1 100 ? -15.190 -0.967 16.626 1.00 57.44 100 LEU A C 1
ATOM 806 O O . LEU A 1 10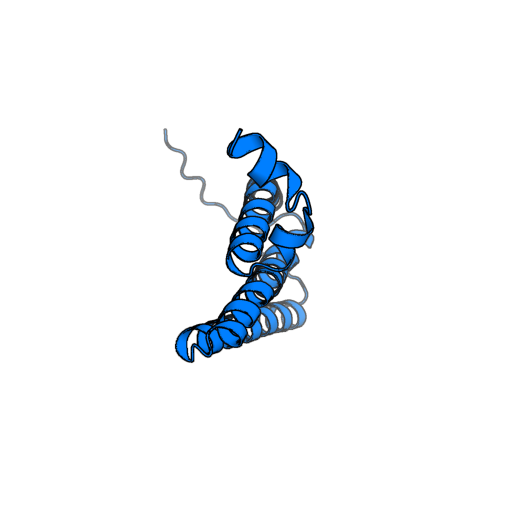0 ? -15.986 -1.064 17.555 1.00 57.44 100 LEU A O 1
ATOM 810 N N . THR A 1 101 ? -14.543 0.170 16.369 1.00 56.75 101 THR A N 1
ATOM 811 C CA . THR A 1 101 ? -15.032 1.438 16.912 1.00 56.75 101 THR A CA 1
ATOM 812 C C . THR A 1 101 ? -16.420 1.643 16.320 1.00 56.75 101 THR A C 1
ATOM 814 O O . THR A 1 101 ? -16.542 1.891 15.117 1.00 56.75 101 THR A O 1
ATOM 817 N N . ALA A 1 102 ? -17.457 1.450 17.139 1.00 49.34 102 ALA A N 1
ATOM 818 C CA . ALA A 1 102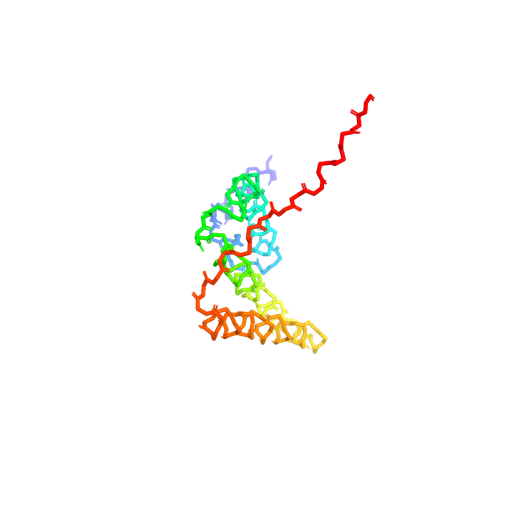 ? -18.824 1.763 16.763 1.00 49.34 102 ALA A CA 1
ATOM 819 C C . ALA A 1 102 ? -18.834 3.209 16.260 1.00 49.34 102 ALA A C 1
ATOM 821 O O . ALA A 1 102 ? -18.362 4.119 16.944 1.00 49.34 102 ALA A O 1
ATOM 822 N N . TYR A 1 103 ? -19.280 3.405 15.024 1.00 50.97 103 TYR A N 1
ATOM 823 C CA . TYR A 1 103 ? -19.422 4.736 14.464 1.00 50.97 103 TYR A CA 1
ATOM 824 C C . TYR A 1 103 ? -20.588 5.412 15.194 1.00 50.97 103 TYR A C 1
ATOM 826 O O . TYR A 1 103 ? -21.742 5.211 14.833 1.00 50.97 103 TYR A O 1
ATOM 834 N N . SER A 1 104 ? -20.301 6.186 16.243 1.00 48.81 104 SER A N 1
ATOM 835 C CA . SER A 1 104 ? -21.243 7.164 16.789 1.00 48.81 104 SER A CA 1
ATOM 836 C C . SER A 1 104 ? -21.248 8.363 15.843 1.00 48.81 104 SER A C 1
ATOM 838 O O . SER A 1 104 ? -20.633 9.397 16.110 1.00 48.81 104 SER A O 1
ATOM 840 N N . GLY A 1 105 ? -21.838 8.180 14.663 1.00 49.00 105 GLY A N 1
ATOM 841 C CA . GLY A 1 105 ? -22.098 9.284 13.757 1.00 49.00 105 GLY A CA 1
ATOM 842 C C . GLY A 1 105 ? -22.954 10.302 14.491 1.00 49.00 105 GLY A C 1
ATOM 843 O O . GLY A 1 105 ? -24.105 10.019 14.807 1.00 49.00 105 GLY A O 1
ATOM 844 N N . HIS A 1 106 ? -22.401 11.479 14.771 1.00 48.81 106 HIS A N 1
ATOM 845 C CA . HIS A 1 106 ? -23.244 12.657 14.865 1.00 48.81 106 HIS A CA 1
ATOM 846 C C . HIS A 1 106 ? -23.823 12.851 13.466 1.00 48.81 106 HIS A C 1
ATOM 848 O O . HIS A 1 106 ? -23.147 13.340 12.562 1.00 48.81 106 HIS A O 1
ATOM 854 N N . GLU A 1 107 ? -25.048 12.365 13.283 1.00 53.56 107 GLU A N 1
ATOM 855 C CA . GLU A 1 107 ? -25.912 12.767 12.188 1.00 53.56 107 GLU A CA 1
ATOM 856 C C . GLU A 1 107 ? -25.964 14.296 12.201 1.00 53.56 107 GLU A C 1
ATOM 858 O O . GLU A 1 107 ? -26.559 14.905 13.092 1.00 53.56 107 GLU A O 1
ATOM 863 N N . LEU A 1 108 ? -25.329 14.936 11.223 1.00 55.62 108 LEU A N 1
ATOM 864 C CA . LEU A 1 108 ? -25.777 16.255 10.814 1.00 55.62 108 LEU A CA 1
ATOM 865 C C . LEU A 1 108 ? -27.109 16.019 10.102 1.00 55.62 108 LEU A C 1
ATOM 867 O O . LEU A 1 108 ? -27.156 15.753 8.905 1.00 55.62 108 LEU A O 1
ATOM 871 N N . LYS A 1 109 ? -28.187 16.034 10.893 1.00 42.94 109 LYS A N 1
ATOM 872 C CA . LYS A 1 109 ? -29.526 16.343 10.401 1.00 42.94 109 LYS A CA 1
ATOM 873 C C . LYS A 1 109 ? -29.451 17.743 9.802 1.00 42.94 109 LYS A C 1
ATOM 875 O O . LYS A 1 109 ? -29.522 18.729 10.530 1.00 42.94 109 LYS A O 1
ATOM 880 N N . GLU A 1 110 ? -29.259 17.821 8.496 1.00 52.22 110 GLU A N 1
ATOM 881 C CA . GLU A 1 110 ? -29.655 19.007 7.750 1.00 52.22 110 GLU A CA 1
ATOM 882 C C . GLU A 1 110 ? -31.187 18.973 7.692 1.00 52.22 110 GLU A C 1
ATOM 884 O O . GLU A 1 110 ? -31.778 18.004 7.207 1.00 52.22 110 GLU A O 1
ATOM 889 N N . GLY A 1 111 ? -31.798 19.944 8.376 1.00 51.25 111 GLY A N 1
ATOM 890 C CA . GLY A 1 111 ? -33.246 20.140 8.454 1.00 51.25 111 GLY A CA 1
ATOM 891 C C . GLY A 1 111 ? -33.812 20.891 7.262 1.00 51.25 111 GLY A C 1
ATOM 892 O O . GLY A 1 111 ? -33.019 21.387 6.432 1.00 51.25 111 GLY A O 1
#

Sequence (111 aa):
LNLARAMAIDTSLLHFFVRPWSLFFFIVALFSAVFPWFQAARGVKKWTLFYMPLACFAVSVPLAMMAWQNASLPRGVIAVIVVCTGAWVLWKRWQSGWALTAYSGHELKEG

Foldseek 3Di:
DVVVVVCVPDPDPCVLVLQLVSQLVVLVVVLVVCVVVLVVCALPDLVNLLSQLVSLVSNLVSLCSVCVVVVDVVSNVVSVVSNVVSVVSVVVCVVVVSDRPRPPDPPPPPD

pLDDT: mean 71.38, std 11.14, range [42.94, 88.0]

Secondary structure (DSSP, 8-state):
-HHHHHHHH---THHHHHSHHHHHHHHHHHHHHHHHHHHHHTTT-TTHHHHHHHHHHHHHHHHHHHHHHTT-HHHHHHHHHHHHHHHHHHHHHHHTTT-------------

Radius of gyration: 19.11 Å; chains: 1; bounding box: 48×27×61 Å

=== Feature glossary ===
Key to the feature types in this record:

— What the protein is —

Primary structure: the covalent order of the twenty standard amino acids along the backbone. Two proteins with the same sequence will (almost always) fold to the same structure; two with 30% identity often share a fold but not the details.

Database cross-references. InterPro integrates a dozen domain/family signature databases into unified entries with residue-range hits. GO terms attach function/process/location labels with evidence codes. CATH codes position the fold in a four-level structural taxonomy. Organism is the NCBI-taxonomy species name.

— Where its atoms are —

The mmCIF block holds the 3D Cartesian coordinates of each backbone atom (N, Cα, C, O) in ångströms. mmCIF is the PDB's can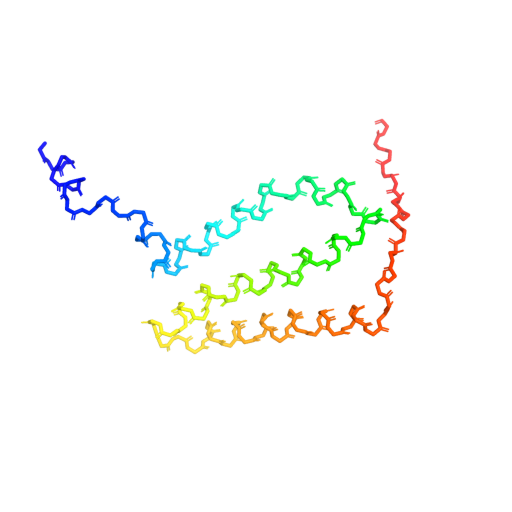onical archive format — a tagged-loop text representation of the atomic model.

Six rendered views show the 3D structure from the faces of a cube — i.e. along ±x, ±y, ±z. Rendering representation is drawn randomly per protein from cartoon (secondary-structure ribbons), sticks (backbone bonds), or molecular surface; coloring is either N→C rainbow (blue at the N-terminus through red at the C-terminus) or one color per chain.

— Local backbone conformation —

DSSP 8-state secondary structure assigns each residue one of H (α-helix), G (3₁₀-helix), I (π-helix), E (extended β-strand), B (isolated β-bridge), T (hydrogen-bonded turn), S (bend), or '-' (coil). The assignment is computed from backbone hydrogen-bond geometry via the Kabsch–Sander algorithm.

P-SEA three-state annotation labels each residue as helix, strand, or coil based purely on the geometry of the Cα trace. It serves as a fallback when the full backbone (and thus DSSP) is unavailable.

The φ/ψ torsion pair specifies the backbone conformation at each residue. φ rotates about the N–Cα bond, ψ about the Cα–C bond. Steric clashes forbid most of the (φ, ψ) plane — the allowed regions (α-helix basin, β-sheet basin, left-handed helix) are the Ramachandran-allowed regions.

— Global shape and packing —

The geometric summary reports three shape descriptors. Rg (radius of gyration) measures how spread out the Cα atoms are about their centre of mass; compact globular proteins have small Rg, elongated or unfolded ones large. Cα contacts (<8 Å, |i−j|>4) count long-range residue pairs in spatial proximity — high for tightly packed folds, near zero for rods or random coil. The bounding-box extents give the protein's footprint along x, y, z in Å.

Accessible surface area quantifies burial. A residue with SASA near zero is packed into the hydrophobic core; one with SASA >100 Å² sits on the surface. Computed here via the Shrake–Rupley numerical algorithm with a 1.4 Å probe.

Plot images: a contact map (which residues are close in 3D, as an N×N binary image), a Ramachandran scatter (backbone torsion angles, revealing secondary-structure composition at a glance), and — for AlphaFold structures — a PAE heatmap (pairwise prediction confidence).

— Structural neighborhood —

The Foldseek 3Di string encodes local tertiary geometry as a 20-letter alphabet — one character per residue — derived from the relative positions of nearby Cα atoms. Unlike the amino-acid sequence, 3Di is a direct function of the 3D structure, so two proteins with the same fold have similar 3Di strings even at low sequence identity.

Nearest PDB neighbors are the top structural matches found by Foldseek when searching this structure against the entire Protein Data Bank. Each hit reports a TM-score (0 to 1; >0.5 almost always implies the same fold) and an E-value. These are *structural* homologs — they may share no detectable sequence similarity.

— Confidence and disorder —

For AlphaFold models, the B-factor field carries pLDDT — the model's own estimate of local accuracy on a 0–100 scale. Regions with pLDDT<50 should be treated as essentially unmodeled; they often correspond to intrinsically disordered segments.

B-factor (Debye–Waller factor) reflects atomic displacement in the crystal lattice. It is an experimental observable (units Å²), not a prediction; low values mean the atom is pinned down, high values mean it moves or is heterogeneous across the crystal.

Predicted aligned error is AlphaFold's pairwise confidence. Unlike pLDDT (per-residue), PAE is per-residue-pair and captures whether two parts of the structure are correctly placed relative to each other. Units are ångströms of expected positional error.